Protein AF-A0A835V0A2-F1 (afdb_monomer_lite)

Foldseek 3Di:
DDDDDDDDDDDDDDDDDDDDDDDDDDDDDDDDDDDDDDPDPDDPVVVVVVVVVVVVVVVVLVVVQVVLVPDDPVNLVVVLVVVLVCLVVDPCNVPDPDDDDDCDDVVSSDRHCVVVVCVNVVVVVVPPPPDPPDPPPDDDDDD

Radius of gyration: 26.48 Å; chains: 1; bounding box: 73×66×52 Å

Secondary structure (DSSP, 8-state):
-------------------------------------------HHHHHHHHHHHHHHHHHHHHHHHHHHHS-HHHHHHHHHHHHHHHHH-HHHHH-S----PPP-GGGTPPP-HHHHHHHHHGGGG-----------------

pLDDT: mean 72.28, std 24.13, range [37.22, 98.56]

Structure (mmCIF, N/CA/C/O backbone):
data_AF-A0A835V0A2-F1
#
_entry.id   AF-A0A835V0A2-F1
#
loop_
_atom_site.group_PDB
_atom_site.id
_atom_site.type_symbol
_atom_site.label_atom_id
_atom_site.label_alt_id
_atom_site.label_comp_id
_atom_site.label_asym_id
_atom_site.label_entity_id
_atom_site.label_seq_id
_atom_site.pdbx_PDB_ins_code
_atom_site.Cartn_x
_atom_site.Cartn_y
_atom_site.Cartn_z
_atom_site.occupancy
_atom_site.B_iso_or_equiv
_atom_site.auth_seq_id
_atom_site.auth_comp_id
_atom_site.auth_asym_id
_atom_site.auth_atom_id
_atom_site.pdbx_PDB_model_num
ATOM 1 N N . MET A 1 1 ? 31.095 -20.685 -20.745 1.00 39.03 1 MET A N 1
ATOM 2 C CA . MET A 1 1 ? 31.278 -19.537 -21.662 1.00 39.03 1 MET A CA 1
ATOM 3 C C . MET A 1 1 ? 30.721 -18.302 -20.952 1.00 39.03 1 MET A C 1
ATOM 5 O O . MET A 1 1 ? 29.516 -18.139 -20.896 1.00 39.03 1 MET A O 1
ATOM 9 N N . ARG A 1 2 ? 31.497 -17.667 -20.064 1.00 43.44 2 ARG A N 1
ATOM 10 C CA . ARG A 1 2 ? 32.397 -16.529 -20.347 1.00 43.44 2 ARG A CA 1
ATOM 11 C C . ARG A 1 2 ? 31.670 -15.363 -21.032 1.00 43.44 2 ARG A C 1
ATOM 13 O O . ARG A 1 2 ? 31.738 -15.238 -22.246 1.00 43.44 2 ARG A O 1
ATOM 20 N N . TRP A 1 3 ? 31.041 -14.497 -20.244 1.00 40.12 3 TRP A N 1
ATOM 21 C CA . TRP A 1 3 ? 30.797 -13.107 -20.625 1.00 40.12 3 TRP A CA 1
ATOM 22 C C . TRP A 1 3 ? 31.230 -12.228 -19.453 1.00 40.12 3 TRP A C 1
ATOM 24 O O . TRP A 1 3 ? 30.469 -11.914 -18.556 1.00 40.12 3 TRP A O 1
ATOM 34 N N . GLU A 1 4 ? 32.513 -11.896 -19.428 1.00 49.84 4 GLU A N 1
ATOM 35 C CA . GLU A 1 4 ? 33.054 -10.903 -18.509 1.00 49.84 4 GLU A CA 1
ATOM 36 C C . GLU A 1 4 ? 34.150 -10.155 -19.260 1.00 49.84 4 GLU A C 1
ATOM 38 O O . GLU A 1 4 ? 35.269 -10.650 -19.328 1.00 49.84 4 GLU A O 1
ATOM 43 N N . VAL A 1 5 ? 33.840 -8.991 -19.843 1.00 49.53 5 VAL A N 1
ATOM 44 C CA . VAL A 1 5 ? 34.833 -7.926 -20.080 1.00 49.53 5 VAL A CA 1
ATOM 45 C C . VAL A 1 5 ? 34.142 -6.557 -20.021 1.00 49.53 5 VAL A C 1
ATOM 47 O O . VAL A 1 5 ? 33.652 -6.016 -21.006 1.00 49.53 5 VAL A O 1
ATOM 50 N N . ARG A 1 6 ? 34.086 -6.025 -18.800 1.00 42.28 6 ARG A N 1
ATOM 51 C CA . ARG A 1 6 ? 34.537 -4.682 -18.395 1.00 42.28 6 ARG A CA 1
ATOM 52 C C . ARG A 1 6 ? 34.636 -3.611 -19.498 1.00 42.28 6 ARG A C 1
ATOM 54 O O . ARG A 1 6 ? 35.541 -3.645 -20.326 1.00 42.28 6 ARG A O 1
ATOM 61 N N . ARG A 1 7 ? 33.867 -2.526 -19.335 1.00 45.00 7 ARG A N 1
ATOM 62 C CA . ARG A 1 7 ? 34.369 -1.170 -19.611 1.00 45.00 7 ARG A CA 1
ATOM 63 C C . ARG A 1 7 ? 34.645 -0.469 -18.282 1.00 45.00 7 ARG A C 1
ATOM 65 O O . ARG A 1 7 ? 33.741 -0.191 -17.503 1.00 45.00 7 ARG A O 1
ATOM 72 N N . LEU A 1 8 ? 35.934 -0.282 -18.030 1.00 45.66 8 LEU A N 1
ATOM 73 C CA . LEU A 1 8 ? 36.534 0.486 -16.948 1.00 45.66 8 LEU A CA 1
ATOM 74 C C . LEU A 1 8 ? 36.284 1.994 -17.141 1.00 45.66 8 LEU A C 1
ATOM 76 O O . LEU A 1 8 ? 36.487 2.493 -18.240 1.00 45.66 8 LEU A O 1
ATOM 80 N N . LEU A 1 9 ? 35.894 2.658 -16.040 1.00 46.97 9 LEU A N 1
ATOM 81 C CA . LEU A 1 9 ? 36.517 3.861 -15.440 1.00 46.97 9 LEU A CA 1
ATOM 82 C C . LEU A 1 9 ? 36.760 5.074 -16.380 1.00 46.97 9 LEU A C 1
ATOM 84 O O . LEU A 1 9 ? 37.467 4.966 -17.367 1.00 46.97 9 LEU A O 1
ATOM 88 N N . GLN A 1 10 ? 36.310 6.303 -16.108 1.00 40.84 10 GLN A N 1
ATOM 89 C CA . GLN A 1 10 ? 36.671 7.161 -14.968 1.00 40.84 10 GLN A CA 1
ATOM 90 C C . GLN A 1 10 ? 35.995 8.546 -15.103 1.00 40.84 10 GLN A C 1
ATOM 92 O O . GLN A 1 10 ? 35.579 8.922 -16.193 1.00 40.84 10 GLN A O 1
ATOM 97 N N . LYS A 1 11 ? 36.116 9.331 -14.015 1.00 39.69 11 LYS A N 1
ATOM 98 C CA . LYS A 1 11 ? 35.903 10.788 -13.838 1.00 39.69 11 LYS A CA 1
ATOM 99 C C . LYS A 1 11 ? 34.439 11.190 -13.622 1.00 39.69 11 LYS A C 1
ATOM 101 O O . LYS A 1 11 ? 33.600 10.955 -14.467 1.00 39.69 11 LYS A O 1
ATOM 106 N N . GLY A 1 12 ? 34.040 11.825 -12.527 1.00 44.75 12 GLY A N 1
ATOM 107 C CA . GLY A 1 12 ? 34.780 12.445 -11.433 1.00 44.75 12 GLY A CA 1
ATOM 108 C C . GLY A 1 12 ? 34.038 13.714 -11.007 1.00 44.75 12 GLY A C 1
ATOM 109 O O . GLY A 1 12 ? 33.998 14.651 -11.783 1.00 44.75 12 GLY A O 1
ATOM 110 N N . ARG A 1 13 ? 33.459 13.680 -9.796 1.00 49.19 13 ARG A N 1
ATOM 111 C CA . ARG A 1 13 ? 33.185 14.772 -8.829 1.00 49.19 13 ARG A CA 1
ATOM 112 C C . ARG A 1 13 ? 32.715 16.139 -9.377 1.00 49.19 13 ARG A C 1
ATOM 114 O O . ARG A 1 13 ? 33.500 16.840 -9.992 1.00 49.19 13 ARG A O 1
ATOM 121 N N . SER A 1 14 ? 31.565 16.630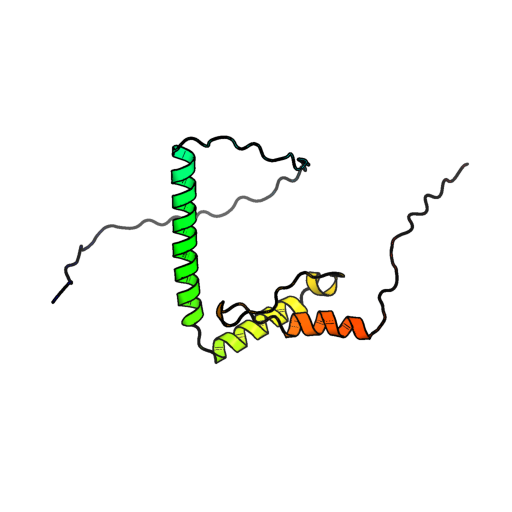 -8.903 1.00 37.78 14 SER A N 1
ATOM 122 C CA . SER A 1 14 ? 31.573 17.740 -7.930 1.00 37.78 14 SER A CA 1
ATOM 123 C C . SER A 1 14 ? 30.202 17.980 -7.287 1.00 37.78 14 SER A C 1
ATOM 125 O O . SER A 1 14 ? 29.160 17.868 -7.921 1.00 37.78 14 SER A O 1
ATOM 127 N N . VAL A 1 15 ? 30.279 18.307 -6.001 1.00 45.78 15 VAL A N 1
ATOM 128 C CA . VAL A 1 15 ? 29.247 18.714 -5.044 1.00 45.78 15 VAL A CA 1
ATOM 129 C C . VAL A 1 15 ? 28.915 20.194 -5.245 1.00 45.78 15 VAL A C 1
ATOM 131 O O . VAL A 1 15 ? 29.838 20.966 -5.473 1.00 45.78 15 VAL A O 1
ATOM 134 N N . MET A 1 16 ? 27.648 20.585 -5.079 1.00 41.59 16 MET A N 1
ATOM 135 C CA . MET A 1 16 ? 27.255 21.771 -4.302 1.00 41.59 16 MET A CA 1
ATOM 136 C C . MET A 1 16 ? 25.777 21.661 -3.911 1.00 41.59 16 MET A C 1
ATOM 138 O O . MET A 1 16 ? 24.878 21.706 -4.746 1.00 41.59 16 MET A O 1
ATOM 142 N N . ILE A 1 17 ? 25.562 21.505 -2.607 1.00 44.62 17 ILE A N 1
ATOM 143 C CA . ILE A 1 17 ? 24.316 21.791 -1.904 1.00 44.62 17 ILE A CA 1
ATOM 144 C C . ILE A 1 17 ? 24.207 23.315 -1.834 1.00 44.62 17 ILE A C 1
ATOM 146 O O . ILE A 1 17 ? 25.123 23.949 -1.314 1.00 44.62 17 ILE A O 1
ATOM 150 N N . LEU A 1 18 ? 23.098 23.893 -2.295 1.00 45.84 18 LEU A N 1
ATOM 151 C CA . LEU A 1 18 ? 22.660 25.202 -1.822 1.00 45.84 18 LEU A CA 1
ATOM 152 C C . LEU A 1 18 ? 21.178 25.158 -1.459 1.00 45.84 18 LEU A C 1
ATOM 154 O O . LEU A 1 18 ? 20.322 24.680 -2.198 1.00 45.84 18 LEU A O 1
ATOM 158 N N . LEU A 1 19 ? 20.968 25.613 -0.235 1.00 38.81 19 LEU A N 1
ATOM 159 C CA . LEU A 1 19 ? 19.773 25.625 0.577 1.00 38.81 19 LEU A CA 1
ATOM 160 C C . LEU A 1 19 ? 18.896 26.837 0.217 1.00 38.81 19 LEU A C 1
ATOM 162 O O . LEU A 1 19 ? 19.410 27.910 -0.087 1.00 38.81 19 LEU A O 1
ATOM 166 N N . SER A 1 20 ? 17.585 26.655 0.398 1.00 39.69 20 SER A N 1
ATOM 167 C CA . SER A 1 20 ? 16.574 27.662 0.773 1.00 39.69 20 SER A CA 1
ATOM 168 C C . SER A 1 20 ? 16.265 28.841 -0.163 1.00 39.69 20 SER A C 1
ATOM 170 O O . SER A 1 20 ? 17.000 29.821 -0.223 1.00 39.69 20 SER A O 1
ATOM 172 N N . SER A 1 21 ? 15.027 28.860 -0.671 1.00 41.22 21 SER A N 1
ATOM 173 C CA . SER A 1 21 ? 14.163 30.037 -0.523 1.00 41.22 21 SER A CA 1
ATOM 174 C C . SER A 1 21 ? 12.711 29.610 -0.267 1.00 41.22 21 SER A C 1
ATOM 176 O O . SER A 1 21 ? 12.268 28.532 -0.663 1.00 41.22 21 SER A O 1
ATOM 178 N N . LEU A 1 22 ? 12.028 30.429 0.524 1.00 38.16 22 LEU A N 1
ATOM 179 C CA . LEU A 1 22 ? 10.780 30.165 1.223 1.00 38.16 22 LEU A CA 1
ATOM 180 C C . LEU A 1 22 ? 9.561 30.718 0.448 1.00 38.16 22 LEU A C 1
ATOM 182 O O . LEU A 1 22 ? 9.560 31.886 0.071 1.00 38.16 22 LEU A O 1
ATOM 186 N N . SER A 1 23 ? 8.502 29.897 0.388 1.00 45.00 23 SER A N 1
ATOM 187 C CA . SER A 1 23 ? 7.069 30.253 0.547 1.00 45.00 23 SER A CA 1
ATOM 188 C C . SER A 1 23 ? 6.274 30.830 -0.666 1.00 45.00 23 SER A C 1
ATOM 190 O O . SER A 1 23 ? 6.829 30.980 -1.749 1.00 45.00 23 SER A O 1
ATOM 192 N N . PRO A 1 24 ? 4.928 31.005 -0.565 1.00 47.69 24 PRO A N 1
ATOM 193 C CA . PRO A 1 24 ? 3.953 30.248 -1.367 1.00 47.69 24 PRO A CA 1
ATOM 194 C C . PRO A 1 24 ? 3.038 31.158 -2.217 1.00 47.69 24 PRO A C 1
ATOM 196 O O . PRO A 1 24 ? 2.808 32.310 -1.865 1.00 47.69 24 PRO A O 1
ATOM 199 N N . ILE A 1 25 ? 2.422 30.650 -3.291 1.00 46.50 25 ILE A N 1
ATOM 200 C CA . ILE A 1 25 ? 1.289 31.345 -3.930 1.00 46.50 25 ILE A CA 1
ATOM 201 C C . ILE A 1 25 ? 0.126 30.382 -4.159 1.00 46.50 25 ILE A C 1
ATOM 203 O O . ILE A 1 25 ? 0.249 29.317 -4.759 1.00 46.50 25 ILE A O 1
ATOM 207 N N . VAL A 1 26 ? -0.995 30.812 -3.592 1.00 42.53 26 VAL A N 1
ATOM 208 C CA . VAL A 1 26 ? -2.344 30.264 -3.629 1.00 42.53 26 VAL A CA 1
ATOM 209 C C . VAL A 1 26 ? -3.008 30.647 -4.962 1.00 42.53 26 VAL A C 1
ATOM 211 O O . VAL A 1 26 ? -2.618 31.635 -5.581 1.00 42.53 26 VAL A O 1
ATOM 214 N N . SER A 1 27 ? -4.076 29.919 -5.305 1.00 40.53 27 SER A N 1
ATOM 215 C CA . SER A 1 27 ? -5.200 30.341 -6.166 1.00 40.53 27 SER A CA 1
ATOM 216 C C . SER A 1 27 ? -5.111 29.970 -7.653 1.00 40.53 27 SER A C 1
ATOM 218 O O . SER A 1 27 ? -4.406 30.589 -8.438 1.00 40.53 27 SER A O 1
ATOM 220 N N . SER A 1 28 ? -5.902 28.983 -8.087 1.00 41.69 28 SER A N 1
ATOM 221 C CA . SER A 1 28 ? -7.301 29.209 -8.494 1.00 41.69 28 SER A CA 1
ATOM 222 C C . SER A 1 28 ? -7.831 28.052 -9.340 1.00 41.69 28 SER A C 1
ATOM 224 O O . SER A 1 28 ? -7.210 27.604 -10.301 1.00 41.69 28 SER A O 1
ATOM 226 N N . SER A 1 29 ? -9.028 27.604 -8.977 1.00 48.69 29 SER A N 1
ATOM 227 C CA . SER A 1 29 ? -9.850 26.629 -9.681 1.00 48.69 29 SER A CA 1
ATOM 228 C C . SER A 1 29 ? -10.155 27.051 -11.120 1.00 48.69 29 SER A C 1
ATOM 230 O O . SER A 1 29 ? -10.534 28.192 -11.373 1.00 48.69 29 SER A O 1
ATOM 232 N N . SER A 1 30 ? -10.114 26.100 -12.050 1.00 47.94 30 SER A N 1
ATOM 233 C CA . SER A 1 30 ? -10.919 26.166 -13.271 1.00 47.94 30 SER A CA 1
ATOM 234 C C . SER A 1 30 ? -11.560 24.806 -13.522 1.00 47.94 30 SER A C 1
ATOM 236 O O . SER A 1 30 ? -10.913 23.818 -13.866 1.00 47.94 30 SER A O 1
ATOM 238 N N . SER A 1 31 ? -12.868 24.768 -13.280 1.00 50.94 31 SER A N 1
ATOM 239 C CA . SER A 1 31 ? -13.762 23.681 -13.650 1.00 50.94 31 SER A CA 1
ATOM 240 C C . SER A 1 31 ? -13.737 23.525 -15.166 1.00 50.94 31 SER A C 1
ATOM 242 O O . SER A 1 31 ? -14.203 24.406 -15.884 1.00 50.94 31 SER A O 1
ATOM 244 N N . THR A 1 32 ? -13.211 22.411 -15.664 1.00 50.69 32 THR A N 1
ATOM 245 C CA . THR A 1 32 ? -13.441 21.996 -17.049 1.00 50.69 32 THR A CA 1
ATOM 246 C C . THR A 1 32 ? -14.346 20.777 -17.031 1.00 50.69 32 THR A C 1
ATOM 248 O O . THR A 1 32 ? -14.022 19.711 -16.511 1.00 50.69 32 THR A O 1
ATOM 251 N N . SER A 1 33 ? -15.554 21.013 -17.526 1.00 53.09 33 SER A N 1
ATOM 252 C CA . SER A 1 33 ? -16.583 20.034 -17.814 1.00 53.09 33 SER A CA 1
ATOM 253 C C . SER A 1 33 ? -16.032 18.919 -18.704 1.00 53.09 33 SER A C 1
ATOM 255 O O . SER A 1 33 ? -15.311 19.162 -19.671 1.00 53.09 33 SER A O 1
ATOM 257 N N . ILE A 1 34 ? -16.393 17.681 -18.370 1.00 50.25 34 ILE A N 1
ATOM 258 C CA . ILE A 1 34 ? -16.103 16.496 -19.176 1.00 50.25 34 ILE A CA 1
ATOM 259 C C . ILE A 1 34 ? -16.850 16.660 -20.504 1.00 50.25 34 ILE A C 1
ATOM 261 O O . ILE A 1 34 ? -18.073 16.543 -20.547 1.00 50.25 34 ILE A O 1
ATOM 265 N N . SER A 1 35 ? -16.115 16.969 -21.573 1.00 52.44 35 SER A N 1
ATOM 266 C CA . SER A 1 35 ? -16.626 16.961 -22.943 1.00 52.44 35 SER A CA 1
ATOM 267 C C . SER A 1 35 ? -16.154 15.704 -23.668 1.00 52.44 35 SER A C 1
ATOM 269 O O . SER A 1 35 ? -15.035 15.224 -23.485 1.00 52.44 35 SER A O 1
ATOM 271 N N . ILE A 1 36 ? -17.080 15.160 -24.443 1.00 46.66 36 ILE A N 1
ATOM 272 C CA . ILE A 1 36 ? -17.097 13.831 -25.043 1.00 46.66 36 ILE A CA 1
ATOM 273 C C . ILE A 1 36 ? -15.971 13.669 -26.081 1.00 46.66 36 ILE A C 1
ATOM 275 O O . ILE A 1 36 ? -15.543 14.610 -26.745 1.00 46.66 36 ILE A O 1
ATOM 279 N N . CYS A 1 37 ? -15.503 12.427 -26.186 1.00 46.56 37 CYS A N 1
ATOM 280 C CA . CYS A 1 37 ? -14.436 11.882 -27.019 1.00 46.56 37 CYS A CA 1
ATOM 281 C C . CYS A 1 37 ? -14.319 12.526 -28.414 1.00 46.56 37 CYS A C 1
ATOM 283 O O . CYS A 1 37 ? -15.105 12.230 -29.311 1.00 46.56 37 CYS A O 1
ATOM 285 N N . SER A 1 38 ? -13.262 13.307 -28.640 1.00 45.34 38 SER A N 1
ATOM 286 C CA . SER A 1 38 ? -12.760 13.563 -29.992 1.00 45.34 38 SER A CA 1
ATOM 287 C C . SER A 1 38 ? -11.625 12.585 -30.278 1.00 45.34 38 SER A C 1
ATOM 289 O O . SER A 1 38 ? -10.544 12.688 -29.697 1.00 45.34 38 SER A O 1
ATOM 291 N N . VAL A 1 39 ? -11.871 11.609 -31.156 1.00 59.19 39 VAL A N 1
ATOM 292 C CA . VAL A 1 39 ? -10.819 10.754 -31.723 1.00 59.19 39 VAL A CA 1
ATOM 293 C C . VAL A 1 39 ? -10.017 11.611 -32.698 1.00 59.19 39 VAL A C 1
ATOM 295 O O . VAL A 1 39 ? -10.289 11.654 -33.894 1.00 59.19 39 VAL A O 1
ATOM 298 N N . ALA A 1 40 ? -9.049 12.351 -32.168 1.00 58.59 40 ALA A N 1
ATOM 299 C CA . ALA A 1 40 ? -8.043 13.025 -32.968 1.00 58.59 40 ALA A CA 1
ATOM 300 C C . AL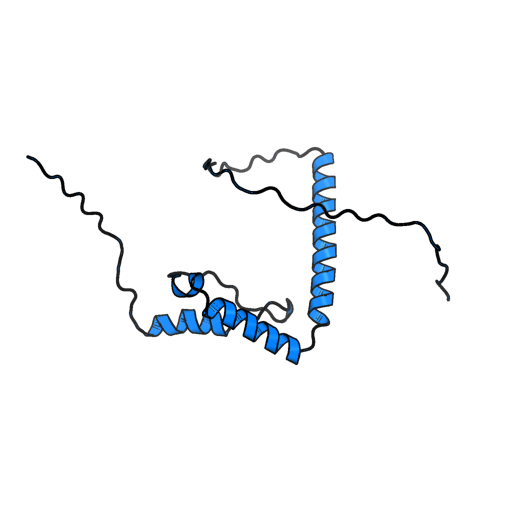A A 1 40 ? -6.900 12.035 -33.229 1.00 58.59 40 ALA A C 1
ATOM 302 O O . ALA A 1 40 ? -6.282 11.525 -32.292 1.00 58.59 40 ALA A O 1
ATOM 303 N N . ALA A 1 41 ? -6.632 11.745 -34.503 1.00 59.41 41 ALA A N 1
ATOM 304 C CA . ALA A 1 41 ? -5.458 10.989 -34.922 1.00 59.41 41 ALA A CA 1
ATOM 305 C C . ALA A 1 41 ? -4.196 11.729 -34.441 1.00 59.41 41 ALA A C 1
ATOM 307 O O . ALA A 1 41 ? -3.842 12.784 -34.963 1.00 59.41 41 ALA A O 1
ATOM 308 N N . MET A 1 42 ? -3.559 11.210 -33.389 1.00 57.91 42 MET A N 1
ATOM 309 C CA . MET A 1 42 ? -2.354 11.796 -32.810 1.00 57.91 42 MET A CA 1
ATOM 310 C C . MET A 1 42 ? -1.160 11.490 -33.710 1.00 57.91 42 MET A C 1
ATOM 312 O O . MET A 1 42 ? -0.808 10.330 -33.921 1.00 57.91 42 MET A O 1
ATOM 316 N N . SER A 1 43 ? -0.526 12.546 -34.208 1.00 55.97 43 SER A N 1
ATOM 317 C CA . SER A 1 43 ? 0.753 12.517 -34.911 1.00 55.97 43 SER A CA 1
ATOM 318 C C . SER A 1 43 ? 1.765 11.579 -34.233 1.00 55.97 43 SER A C 1
ATOM 320 O O . SER A 1 43 ? 1.923 11.599 -33.009 1.00 55.97 43 SER A O 1
ATOM 322 N N . ASN A 1 44 ? 2.496 10.791 -35.033 1.00 58.78 44 ASN A N 1
ATOM 323 C CA . ASN A 1 44 ? 3.428 9.738 -34.594 1.00 58.78 44 ASN A CA 1
ATOM 324 C C . ASN A 1 44 ? 4.486 10.160 -33.549 1.00 58.78 44 ASN A C 1
ATOM 326 O O . ASN A 1 44 ? 5.066 9.292 -32.903 1.00 58.78 44 ASN A O 1
ATOM 330 N N . SER A 1 45 ? 4.743 11.454 -33.341 1.00 57.72 45 SER A N 1
ATOM 331 C CA . SER A 1 45 ? 5.671 11.949 -32.314 1.00 57.72 45 SER A CA 1
ATOM 332 C C . SER A 1 45 ? 5.123 11.846 -30.881 1.00 57.72 45 SER A C 1
ATOM 334 O O . SER A 1 45 ? 5.893 11.619 -29.949 1.00 57.72 45 SER A O 1
ATOM 336 N N . VAL A 1 46 ? 3.801 11.944 -30.691 1.00 56.84 46 VAL A N 1
ATOM 337 C CA . VAL A 1 46 ? 3.141 11.795 -29.376 1.00 56.84 46 VAL A CA 1
ATOM 338 C C . VAL A 1 46 ? 3.068 10.320 -28.966 1.00 56.84 46 VAL A C 1
ATOM 340 O O . VAL A 1 46 ? 3.230 9.988 -27.790 1.00 56.84 46 VAL A O 1
ATOM 343 N N . GLY A 1 47 ? 2.913 9.420 -29.945 1.00 58.22 47 GLY A N 1
ATOM 344 C CA . GLY A 1 47 ? 2.932 7.971 -29.730 1.00 58.22 47 GLY A CA 1
ATOM 345 C C . GLY A 1 47 ? 4.256 7.474 -29.140 1.00 58.22 47 GLY A C 1
ATOM 346 O O . GLY A 1 47 ? 4.238 6.710 -28.179 1.00 58.22 47 GLY A O 1
ATOM 347 N N . VAL A 1 48 ? 5.394 7.974 -29.640 1.00 61.00 48 VAL A N 1
ATOM 348 C CA . VAL A 1 48 ? 6.741 7.574 -29.182 1.00 61.00 48 VAL A CA 1
ATOM 349 C C . VAL A 1 48 ? 7.049 8.059 -27.756 1.00 61.00 48 VAL A C 1
ATOM 351 O O . VAL A 1 48 ? 7.650 7.332 -26.963 1.00 61.00 48 VAL A O 1
ATOM 354 N N . LEU A 1 49 ? 6.605 9.266 -27.381 1.00 63.09 49 LEU A N 1
ATOM 355 C CA . LEU A 1 49 ? 6.768 9.771 -26.011 1.00 63.09 49 LEU A CA 1
ATOM 356 C C . LEU A 1 49 ? 5.911 8.978 -25.010 1.00 63.09 49 LEU A C 1
ATOM 358 O O . LEU A 1 49 ? 6.372 8.637 -23.917 1.00 63.09 49 LEU A O 1
ATOM 362 N N . HIS A 1 50 ? 4.671 8.646 -25.387 1.00 71.44 50 HIS A N 1
ATOM 363 C CA . HIS A 1 50 ? 3.771 7.872 -24.535 1.00 71.44 50 HIS A CA 1
ATOM 364 C C . HIS A 1 50 ? 4.273 6.434 -24.320 1.00 71.44 50 HIS A C 1
ATOM 366 O O . HIS A 1 50 ? 4.185 5.910 -23.205 1.00 71.44 50 HIS A O 1
ATOM 372 N N . THR A 1 51 ? 4.868 5.805 -25.341 1.00 85.19 51 THR A N 1
ATOM 373 C CA . THR A 1 51 ? 5.473 4.470 -25.204 1.00 85.19 51 THR A CA 1
ATOM 374 C C . THR A 1 51 ? 6.719 4.494 -24.327 1.00 85.19 51 THR A C 1
ATOM 376 O O . THR A 1 51 ? 6.839 3.640 -23.450 1.00 85.19 51 THR A O 1
ATOM 379 N N . ALA A 1 52 ? 7.584 5.505 -24.460 1.00 92.19 52 ALA A N 1
ATOM 380 C CA . ALA A 1 52 ? 8.769 5.645 -23.612 1.00 92.19 52 ALA A CA 1
ATOM 381 C C . ALA A 1 52 ? 8.398 5.791 -22.124 1.00 92.19 52 ALA A C 1
ATOM 383 O O . ALA A 1 52 ? 8.943 5.096 -21.264 1.00 92.19 52 ALA A O 1
ATOM 384 N N . ALA A 1 53 ? 7.405 6.629 -21.805 1.00 93.44 53 ALA A N 1
ATOM 385 C CA . ALA A 1 53 ? 6.914 6.774 -20.434 1.00 93.44 53 ALA A CA 1
ATOM 386 C C . ALA A 1 53 ? 6.263 5.479 -19.908 1.00 93.44 53 ALA A C 1
ATOM 388 O O . ALA A 1 53 ? 6.437 5.114 -18.741 1.00 93.44 53 ALA A O 1
ATOM 389 N N . ALA A 1 54 ? 5.520 4.756 -20.751 1.00 95.31 54 ALA A N 1
ATOM 390 C CA . ALA A 1 54 ? 4.923 3.474 -20.380 1.00 95.31 54 ALA A CA 1
ATOM 391 C C . ALA A 1 54 ? 5.988 2.400 -20.097 1.00 95.31 54 ALA A C 1
ATOM 393 O O . ALA A 1 54 ? 5.855 1.640 -19.132 1.00 95.31 54 ALA A O 1
ATOM 394 N N . GLU A 1 55 ? 7.060 2.360 -20.888 1.00 96.44 55 GLU A N 1
ATOM 395 C CA . GLU A 1 55 ? 8.205 1.467 -20.696 1.00 96.44 55 GLU A CA 1
ATOM 396 C C . GLU A 1 55 ? 8.973 1.793 -19.418 1.00 96.44 55 GLU A C 1
ATOM 398 O O . GLU A 1 55 ? 9.236 0.889 -18.623 1.00 96.44 55 GLU A O 1
ATOM 403 N N . GLN A 1 56 ? 9.236 3.075 -19.152 1.00 96.69 56 GLN A N 1
ATOM 404 C CA . GLN A 1 56 ? 9.851 3.522 -17.900 1.00 96.69 56 GLN A CA 1
ATOM 405 C C . GLN A 1 56 ? 9.004 3.120 -16.686 1.00 96.69 56 GLN A C 1
ATOM 407 O O . GLN A 1 56 ? 9.520 2.524 -15.736 1.00 96.69 56 GLN A O 1
ATOM 412 N N . LYS A 1 57 ? 7.682 3.347 -16.733 1.00 97.25 57 LYS A N 1
ATOM 413 C CA . LYS A 1 57 ? 6.754 2.900 -15.680 1.00 97.25 57 LYS A CA 1
ATOM 414 C C . LYS A 1 57 ? 6.770 1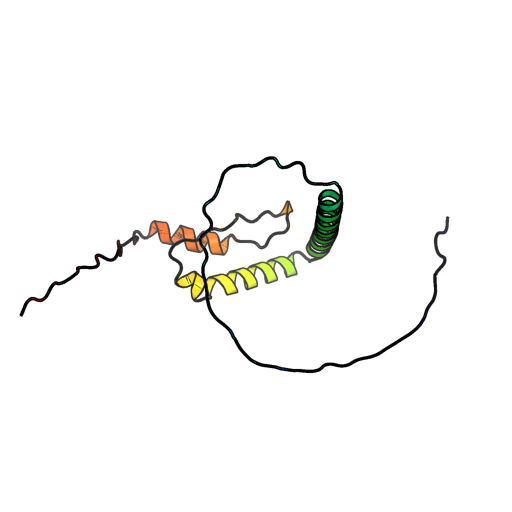.376 -15.525 1.00 97.25 57 LYS A C 1
ATOM 416 O O . LYS A 1 57 ? 6.749 0.875 -14.402 1.00 97.25 57 LYS A O 1
ATOM 421 N N . ARG A 1 58 ? 6.816 0.610 -16.623 1.00 97.00 58 ARG A N 1
ATOM 422 C CA . ARG A 1 58 ? 6.885 -0.864 -16.593 1.00 97.00 58 ARG A CA 1
ATOM 423 C C . ARG A 1 58 ? 8.191 -1.357 -15.967 1.00 97.00 58 ARG A C 1
ATOM 425 O O . ARG A 1 58 ? 8.151 -2.267 -15.133 1.00 97.00 58 ARG A O 1
ATOM 432 N N . ALA A 1 59 ? 9.322 -0.763 -16.340 1.00 97.75 59 ALA A N 1
ATOM 433 C CA . ALA A 1 59 ? 10.628 -1.083 -15.775 1.00 97.75 59 ALA A CA 1
ATOM 434 C C . ALA A 1 59 ? 10.645 -0.809 -14.264 1.00 97.75 59 ALA A C 1
ATOM 436 O O . ALA A 1 59 ? 10.994 -1.697 -13.483 1.00 97.75 59 ALA A O 1
ATOM 437 N N . LEU A 1 60 ? 10.146 0.359 -13.845 1.00 98.19 60 LEU A N 1
ATOM 438 C CA . LEU A 1 60 ? 10.050 0.734 -12.436 1.00 98.19 60 LEU A CA 1
ATOM 439 C C . LEU A 1 60 ? 9.148 -0.217 -11.638 1.00 98.19 60 LEU A C 1
ATOM 441 O O . LEU A 1 60 ? 9.587 -0.765 -10.631 1.00 98.19 60 LEU A O 1
ATOM 445 N N . ARG A 1 61 ? 7.924 -0.504 -12.107 1.00 97.00 61 ARG A N 1
ATOM 446 C CA . ARG A 1 61 ? 7.024 -1.468 -11.436 1.00 97.00 61 ARG A CA 1
ATOM 447 C C . ARG A 1 61 ? 7.647 -2.856 -11.311 1.00 97.00 61 ARG A C 1
ATOM 449 O O . ARG A 1 61 ? 7.362 -3.585 -10.368 1.00 97.00 61 ARG A O 1
ATOM 456 N N . SER A 1 62 ? 8.463 -3.268 -12.276 1.00 97.06 62 SER A N 1
ATOM 457 C CA . SER A 1 62 ? 9.144 -4.569 -12.236 1.00 97.06 62 SER A CA 1
ATOM 458 C C . SER A 1 62 ? 10.273 -4.594 -11.212 1.00 97.06 62 SER A C 1
ATOM 460 O O . SER A 1 62 ? 10.450 -5.603 -10.530 1.00 97.06 62 SER A O 1
ATOM 462 N N . ARG A 1 63 ? 10.991 -3.476 -11.069 1.00 97.94 63 ARG A N 1
ATOM 463 C CA . ARG A 1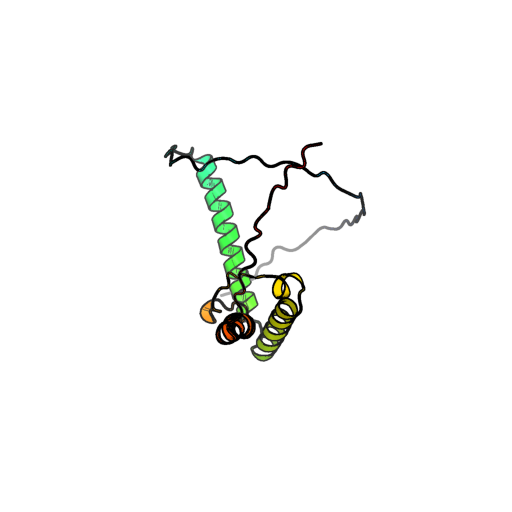 63 ? 11.989 -3.284 -10.018 1.00 97.94 63 ARG A CA 1
ATOM 464 C C . ARG A 1 63 ? 11.343 -3.288 -8.632 1.00 97.94 63 ARG A C 1
ATOM 466 O O . ARG A 1 63 ? 11.732 -4.114 -7.817 1.00 97.94 63 ARG A O 1
ATOM 473 N N . ILE A 1 64 ? 10.304 -2.480 -8.415 1.00 97.56 64 ILE A N 1
ATOM 474 C CA . ILE A 1 64 ? 9.588 -2.406 -7.130 1.00 97.56 64 ILE A CA 1
ATOM 475 C C . ILE A 1 64 ? 9.053 -3.782 -6.724 1.00 97.56 64 ILE A C 1
ATOM 477 O O . ILE A 1 64 ? 9.307 -4.235 -5.618 1.00 97.56 64 ILE A O 1
ATOM 481 N N . ARG A 1 65 ? 8.399 -4.520 -7.632 1.00 96.06 65 ARG A N 1
ATOM 482 C CA . ARG A 1 65 ? 7.916 -5.884 -7.332 1.00 96.06 65 ARG A CA 1
ATOM 483 C C . ARG A 1 65 ? 9.036 -6.850 -6.937 1.00 96.06 65 ARG A C 1
ATOM 485 O O . ARG A 1 65 ? 8.795 -7.785 -6.180 1.00 96.06 65 ARG A O 1
ATOM 492 N N . ARG A 1 66 ? 10.250 -6.673 -7.468 1.00 96.38 66 ARG A N 1
ATOM 493 C CA . ARG A 1 66 ? 11.413 -7.483 -7.083 1.00 96.38 66 ARG A CA 1
ATOM 494 C C . ARG A 1 66 ? 11.897 -7.116 -5.684 1.00 96.38 66 ARG A C 1
ATOM 496 O O . ARG A 1 66 ? 12.123 -8.022 -4.895 1.00 96.38 66 ARG A O 1
ATOM 503 N N . GLU A 1 67 ? 12.015 -5.825 -5.401 1.00 96.88 67 GLU A N 1
ATOM 504 C CA . GLU A 1 67 ? 12.432 -5.309 -4.093 1.00 96.88 67 GLU A CA 1
ATOM 505 C C . GLU A 1 67 ? 11.423 -5.695 -3.003 1.00 96.88 67 GLU A C 1
ATOM 507 O O . GLU A 1 67 ? 11.813 -6.246 -1.978 1.00 96.88 67 GLU A O 1
ATOM 512 N N . LEU A 1 68 ? 10.120 -5.556 -3.270 1.00 96.00 68 LEU A N 1
ATOM 513 C CA . LEU A 1 68 ? 9.071 -6.015 -2.358 1.00 96.00 68 LEU A CA 1
ATOM 51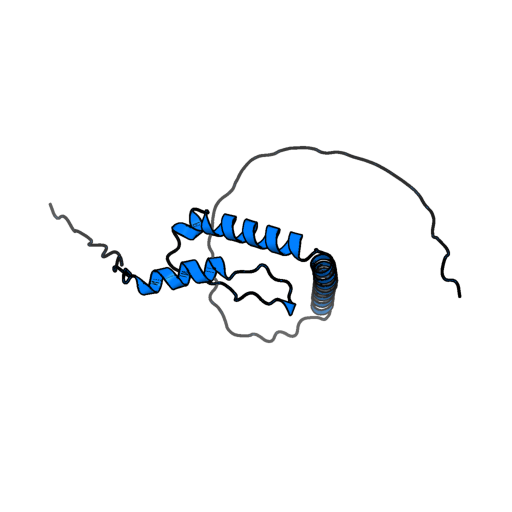4 C C . LEU A 1 68 ? 9.209 -7.506 -2.051 1.00 96.00 68 LEU A C 1
ATOM 516 O O . LEU A 1 68 ? 9.149 -7.881 -0.890 1.00 96.00 68 LEU A O 1
ATOM 520 N N . ARG A 1 69 ? 9.467 -8.359 -3.055 1.00 94.50 69 ARG A N 1
ATOM 521 C CA . ARG A 1 69 ? 9.678 -9.803 -2.844 1.00 94.50 69 ARG A CA 1
ATOM 522 C C . ARG A 1 69 ? 10.899 -10.138 -1.994 1.00 94.50 69 ARG A C 1
ATOM 524 O O . ARG A 1 69 ? 10.895 -11.194 -1.373 1.00 94.50 69 ARG A O 1
ATOM 531 N N . SER A 1 70 ? 11.922 -9.286 -1.979 1.00 95.81 70 SER A N 1
ATOM 532 C CA . SER A 1 70 ? 13.107 -9.511 -1.147 1.00 95.81 70 SER A CA 1
ATOM 533 C C . SER A 1 70 ? 12.909 -9.160 0.328 1.00 95.81 70 SER A C 1
ATOM 535 O O . SER A 1 70 ? 13.776 -9.496 1.126 1.00 95.81 70 SER A O 1
ATOM 537 N N . ILE A 1 71 ? 11.790 -8.527 0.704 1.00 95.81 71 ILE A N 1
ATOM 538 C CA . ILE A 1 71 ? 11.485 -8.218 2.106 1.00 95.81 71 ILE A CA 1
ATOM 539 C C . ILE A 1 71 ? 11.096 -9.518 2.837 1.00 95.81 71 ILE A C 1
ATOM 541 O O . ILE A 1 71 ? 10.135 -10.171 2.397 1.00 95.81 71 ILE A O 1
ATOM 545 N N . PRO A 1 72 ? 11.789 -9.882 3.938 1.00 96.69 72 PRO A N 1
ATOM 546 C CA . PRO A 1 72 ? 11.445 -11.022 4.792 1.00 96.69 72 PRO A CA 1
ATOM 547 C C . PRO A 1 72 ? 10.025 -10.927 5.367 1.00 96.69 72 PRO A C 1
ATOM 549 O O . PRO A 1 72 ? 9.528 -9.831 5.615 1.00 96.69 72 PRO A O 1
ATOM 552 N N . ALA A 1 73 ? 9.382 -12.070 5.620 1.00 94.56 73 ALA A N 1
ATOM 553 C CA . ALA A 1 73 ? 7.994 -12.118 6.097 1.00 94.56 73 ALA A CA 1
ATOM 554 C C . ALA A 1 73 ? 7.794 -11.431 7.463 1.00 94.56 73 ALA A C 1
ATOM 556 O O . ALA A 1 73 ? 6.834 -10.680 7.638 1.00 94.56 73 ALA A O 1
ATOM 557 N N . ASP A 1 74 ? 8.726 -11.625 8.399 1.00 96.88 74 ASP A N 1
ATOM 558 C CA . ASP A 1 74 ? 8.647 -11.024 9.737 1.00 96.88 74 ASP A CA 1
ATOM 559 C C . ASP A 1 74 ? 8.770 -9.500 9.668 1.00 96.88 74 ASP A C 1
ATOM 561 O O . ASP A 1 74 ? 7.944 -8.771 10.218 1.00 96.88 74 ASP A O 1
ATOM 565 N N . GLN A 1 75 ? 9.768 -9.018 8.916 1.00 97.62 75 GLN A N 1
ATOM 566 C CA . GLN A 1 75 ? 9.958 -7.591 8.672 1.00 97.62 75 GLN A CA 1
ATOM 567 C C . GLN A 1 75 ? 8.727 -6.990 7.995 1.00 97.62 75 GLN A C 1
ATOM 569 O O . GLN A 1 75 ? 8.256 -5.931 8.393 1.00 97.62 75 GLN A O 1
ATOM 574 N N . ARG A 1 76 ? 8.173 -7.690 7.005 1.00 96.38 76 ARG A N 1
ATOM 575 C CA . ARG A 1 76 ? 6.985 -7.239 6.294 1.00 96.38 76 ARG A CA 1
ATOM 576 C C . ARG A 1 76 ? 5.783 -7.093 7.224 1.00 96.38 76 ARG A C 1
ATOM 578 O O . ARG A 1 76 ? 5.128 -6.060 7.210 1.00 96.38 76 ARG A O 1
ATOM 585 N N . THR A 1 77 ? 5.529 -8.103 8.050 1.00 96.56 77 THR A N 1
ATOM 586 C CA . THR A 1 77 ? 4.426 -8.079 9.018 1.00 96.56 77 THR A CA 1
ATOM 587 C C . THR A 1 77 ? 4.603 -6.935 10.016 1.00 96.56 77 THR A C 1
ATOM 589 O O . THR A 1 77 ? 3.637 -6.268 10.383 1.00 96.56 77 THR A O 1
ATOM 592 N N . HIS A 1 78 ? 5.837 -6.673 10.451 1.00 98.25 78 HIS A N 1
ATOM 593 C CA . HIS A 1 78 ? 6.142 -5.540 11.319 1.00 98.25 78 HIS A CA 1
ATOM 594 C C . HIS A 1 78 ? 5.852 -4.195 10.633 1.00 98.25 78 HIS A C 1
ATOM 596 O O . HIS A 1 78 ? 5.117 -3.380 11.185 1.00 98.25 78 HIS A O 1
ATOM 602 N N . GLU A 1 79 ? 6.356 -3.989 9.415 1.00 98.00 79 GLU A N 1
ATOM 603 C CA . GLU A 1 79 ? 6.131 -2.761 8.642 1.00 98.00 79 GLU A CA 1
ATOM 604 C C . GLU A 1 79 ? 4.641 -2.532 8.339 1.00 98.00 79 GLU A C 1
ATOM 606 O O . GLU A 1 79 ? 4.145 -1.420 8.518 1.00 98.00 79 GLU A O 1
ATOM 611 N N . ASP A 1 80 ? 3.903 -3.580 7.961 1.00 97.69 80 ASP A N 1
ATOM 612 C CA . ASP A 1 80 ? 2.460 -3.499 7.708 1.00 97.69 80 ASP A CA 1
ATOM 613 C C . ASP A 1 80 ? 1.691 -3.069 8.970 1.00 97.69 80 ASP A C 1
ATOM 615 O O . ASP A 1 80 ? 0.775 -2.247 8.898 1.00 97.69 80 ASP A O 1
ATOM 619 N N . ASN A 1 81 ? 2.081 -3.570 10.147 1.00 98.00 81 ASN A N 1
ATOM 620 C CA . ASN A 1 81 ? 1.475 -3.173 11.419 1.00 98.00 81 ASN A CA 1
ATOM 621 C C . ASN A 1 81 ? 1.738 -1.701 11.763 1.00 98.00 81 ASN A C 1
ATOM 623 O O . ASN A 1 81 ? 0.814 -1.007 12.195 1.00 98.00 81 ASN A O 1
ATOM 627 N N . GLU A 1 82 ? 2.966 -1.222 11.564 1.00 98.56 82 GLU A N 1
ATOM 628 C CA . GLU A 1 82 ? 3.333 0.170 11.843 1.00 98.56 82 GLU A CA 1
ATOM 629 C C . GLU A 1 82 ? 2.640 1.146 10.882 1.00 98.56 82 GLU A C 1
ATOM 631 O O . GLU A 1 82 ? 2.130 2.182 11.313 1.00 98.56 82 GLU A O 1
ATOM 636 N N . ILE A 1 83 ? 2.530 0.799 9.593 1.00 98.31 83 ILE A N 1
ATOM 637 C CA . ILE A 1 83 ? 1.794 1.610 8.610 1.00 98.31 83 ILE A CA 1
ATOM 638 C C . ILE A 1 83 ? 0.311 1.692 8.982 1.00 98.31 83 ILE A C 1
ATOM 640 O O . ILE A 1 83 ? -0.259 2.785 8.997 1.00 98.31 83 ILE A O 1
ATOM 644 N N . GLN A 1 84 ? -0.317 0.559 9.314 1.00 98.19 84 GLN A N 1
ATOM 645 C CA . GLN A 1 84 ? -1.721 0.547 9.730 1.00 98.19 84 GLN A CA 1
ATOM 646 C C . GLN A 1 84 ? -1.937 1.385 10.991 1.00 98.19 84 GLN A C 1
ATOM 648 O O . GLN A 1 84 ? -2.871 2.183 11.040 1.00 98.19 84 GLN A O 1
ATOM 653 N N . LYS A 1 85 ? -1.050 1.265 11.984 1.00 98.31 85 LYS A N 1
ATOM 654 C CA . LYS A 1 85 ? -1.104 2.069 13.209 1.00 98.31 85 LYS A CA 1
ATOM 655 C C . LYS A 1 85 ? -1.001 3.565 12.916 1.00 98.31 85 LYS A C 1
ATOM 657 O O . LYS A 1 85 ? -1.807 4.330 13.430 1.00 98.31 85 LYS A O 1
ATOM 662 N N . LEU A 1 86 ? -0.078 3.980 12.045 1.00 98.38 86 LEU A N 1
ATOM 663 C CA . LEU A 1 86 ? 0.063 5.384 11.651 1.00 98.38 86 LEU A CA 1
ATOM 664 C C . LEU A 1 86 ? -1.232 5.944 11.044 1.00 98.38 86 LEU A C 1
ATOM 666 O O . LEU A 1 86 ? -1.614 7.076 11.343 1.00 98.38 86 LEU A O 1
ATOM 670 N N . VAL A 1 87 ? -1.911 5.158 10.204 1.00 97.69 87 VAL A N 1
ATOM 671 C CA . VAL A 1 87 ? -3.209 5.542 9.635 1.00 97.69 87 VAL A CA 1
ATOM 672 C C . VAL A 1 87 ? -4.262 5.651 10.734 1.00 97.69 87 VAL A C 1
ATOM 674 O O . VAL A 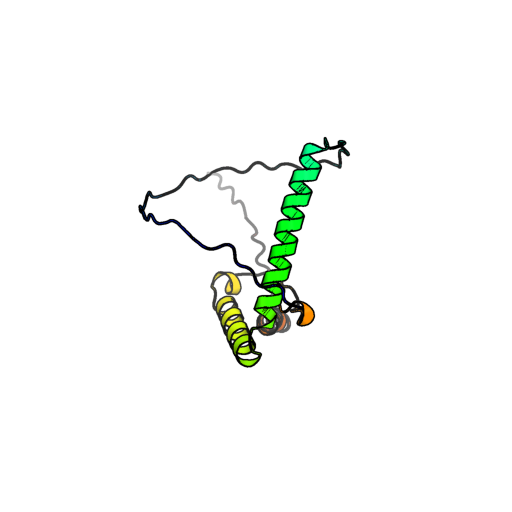1 87 ? -4.880 6.708 10.858 1.00 97.69 87 VAL A O 1
ATOM 677 N N . LEU A 1 88 ? -4.422 4.608 11.553 1.00 97.00 88 LEU A N 1
ATOM 678 C CA . LEU A 1 88 ? -5.414 4.552 12.632 1.00 97.00 88 LEU A CA 1
ATOM 679 C C . LEU A 1 88 ? -5.235 5.683 13.650 1.00 97.00 88 LEU A C 1
ATOM 681 O O . LEU A 1 88 ? -6.218 6.252 14.118 1.00 97.00 88 LEU A O 1
ATOM 685 N N . ASP A 1 89 ? -3.993 6.053 13.962 1.00 97.94 89 ASP A N 1
ATOM 686 C CA . ASP A 1 89 ? -3.685 7.099 14.935 1.00 97.94 89 ASP A CA 1
ATOM 687 C C . ASP A 1 89 ? -3.861 8.518 14.378 1.00 97.94 89 ASP A C 1
ATOM 689 O O . ASP A 1 89 ? -4.012 9.467 15.158 1.00 97.94 89 ASP A O 1
ATOM 693 N N . SER A 1 90 ? -3.893 8.673 13.052 1.00 97.81 90 SER A N 1
ATOM 694 C CA . SER A 1 90 ? -3.945 9.974 12.392 1.00 97.81 90 SER A CA 1
ATOM 695 C C . SER A 1 90 ? -5.266 10.725 12.611 1.00 97.81 90 SER A C 1
ATOM 697 O O . SER A 1 90 ? -6.359 10.156 12.629 1.00 97.81 90 SER A O 1
ATOM 699 N N . LEU A 1 91 ? -5.176 12.055 12.719 1.00 97.38 91 LEU A N 1
ATOM 700 C CA . LEU A 1 91 ? -6.353 12.918 12.877 1.00 97.38 91 LEU A CA 1
ATOM 701 C C . LEU A 1 91 ? -7.261 12.908 11.640 1.00 97.38 91 LEU A C 1
ATOM 703 O O . LEU A 1 91 ? -8.482 12.982 11.775 1.00 97.38 91 LEU A O 1
ATOM 707 N N . TRP A 1 92 ? -6.686 12.809 10.436 1.00 96.56 92 TRP A N 1
ATOM 708 C CA . TRP A 1 92 ? -7.469 12.777 9.198 1.00 96.56 92 TRP A CA 1
ATOM 709 C C . TRP A 1 92 ? -8.297 11.493 9.101 1.00 96.56 92 TRP A C 1
ATOM 711 O O . TRP A 1 92 ? -9.446 11.555 8.675 1.00 96.56 92 TRP A O 1
ATOM 721 N N . PHE A 1 93 ? -7.766 10.350 9.548 1.00 96.12 93 PHE A N 1
ATOM 722 C CA . PHE A 1 93 ? -8.512 9.094 9.569 1.00 96.12 93 PHE A CA 1
ATOM 723 C C . PHE A 1 93 ? -9.650 9.158 10.592 1.00 96.12 93 PHE A C 1
ATOM 725 O O . PHE A 1 93 ? -10.804 8.955 10.231 1.00 96.12 93 PHE A O 1
ATOM 732 N N . LYS A 1 94 ? -9.350 9.561 11.836 1.00 94.88 94 LYS A N 1
ATOM 733 C CA . LYS A 1 94 ? -10.338 9.660 12.930 1.00 94.88 94 LYS A CA 1
ATOM 734 C C . LYS A 1 94 ? -11.478 10.650 12.658 1.00 94.88 94 LYS A C 1
ATOM 736 O O . LYS A 1 94 ? -12.577 10.471 13.166 1.00 94.88 94 LYS A O 1
ATOM 741 N N . SER A 1 95 ? -11.225 11.705 11.881 1.00 95.25 95 SER A N 1
ATOM 742 C CA . SER A 1 95 ? -12.248 12.695 11.499 1.00 95.25 95 SER A CA 1
ATOM 743 C C . SER A 1 95 ? -13.007 12.340 10.214 1.00 95.25 95 SER A C 1
ATOM 745 O O . SER A 1 95 ? -13.995 13.001 9.878 1.00 95.25 95 SER A O 1
ATOM 747 N N . SER A 1 96 ? -12.578 11.304 9.486 1.00 94.44 96 SER A N 1
ATOM 748 C CA . SER A 1 96 ? -13.201 10.901 8.226 1.00 94.44 96 SER A CA 1
ATOM 749 C C . SER A 1 96 ? -14.510 10.151 8.463 1.00 94.44 96 SER A C 1
ATOM 751 O O . SER A 1 96 ? -14.556 9.151 9.166 1.00 94.44 96 SER A O 1
ATOM 753 N N . LYS A 1 97 ? -15.585 10.595 7.801 1.00 91.00 97 LYS A N 1
ATOM 754 C CA . LYS A 1 97 ? -16.902 9.921 7.835 1.00 91.00 97 LYS A CA 1
ATOM 755 C C . LYS A 1 97 ? -17.058 8.826 6.776 1.00 91.00 97 LYS A C 1
ATOM 757 O O . LYS A 1 97 ? -17.999 8.043 6.828 1.00 91.00 97 LYS A O 1
ATOM 762 N N . ARG A 1 98 ? -16.206 8.841 5.747 1.00 91.50 98 ARG A N 1
ATOM 763 C CA . ARG A 1 98 ? -16.240 7.929 4.597 1.00 91.50 98 ARG A CA 1
ATOM 764 C C . ARG A 1 98 ? -14.812 7.636 4.163 1.00 91.50 98 ARG A C 1
ATOM 766 O O . ARG A 1 98 ? -14.008 8.560 4.076 1.00 91.50 98 ARG A O 1
ATOM 773 N N . LEU A 1 99 ? -14.529 6.380 3.837 1.00 92.50 99 LEU A N 1
ATOM 774 C CA . LEU A 1 99 ? -13.226 5.929 3.360 1.00 92.50 99 LEU A CA 1
ATOM 775 C C . LEU A 1 99 ? -13.396 5.106 2.080 1.00 92.50 99 LEU A C 1
ATOM 777 O O . LEU A 1 99 ? -14.360 4.357 1.942 1.00 92.50 99 LEU A O 1
ATOM 781 N N . CYS A 1 100 ? -12.447 5.240 1.155 1.00 94.88 100 CYS A N 1
ATOM 782 C CA . CYS A 1 100 ? -12.259 4.303 0.054 1.00 94.88 100 CYS A CA 1
ATOM 783 C C . CYS A 1 100 ? -10.929 3.588 0.287 1.00 94.88 100 CYS A C 1
ATOM 785 O O . CYS A 1 100 ? -9.877 4.226 0.283 1.00 94.88 100 CYS A O 1
ATOM 787 N N . ALA A 1 101 ? -10.991 2.284 0.532 1.00 93.56 101 ALA A N 1
ATOM 788 C CA . ALA A 1 101 ? -9.831 1.447 0.787 1.00 93.56 101 ALA A CA 1
ATOM 789 C C . ALA A 1 101 ? -9.878 0.223 -0.128 1.00 93.56 101 ALA A C 1
ATOM 791 O O . ALA A 1 101 ? -10.953 -0.280 -0.456 1.00 93.56 101 ALA A O 1
ATOM 792 N N . TYR A 1 102 ? -8.705 -0.244 -0.544 1.00 95.31 102 TYR A N 1
ATOM 793 C CA . TYR A 1 102 ? -8.578 -1.522 -1.231 1.00 95.31 102 TYR A CA 1
ATOM 794 C C . TYR A 1 102 ? -8.484 -2.656 -0.202 1.00 95.31 102 TYR A C 1
ATOM 796 O O . TYR A 1 102 ? -8.023 -2.460 0.927 1.00 95.31 102 TYR A O 1
ATOM 804 N N . VAL A 1 103 ? -8.907 -3.849 -0.612 1.00 96.31 103 VAL A N 1
ATOM 805 C CA . VAL A 1 103 ? -8.622 -5.089 0.115 1.00 96.31 103 VAL A CA 1
ATOM 806 C C . VAL A 1 103 ? -7.234 -5.543 -0.309 1.00 96.31 103 VAL A C 1
ATOM 808 O O . VAL A 1 103 ? -6.984 -5.676 -1.508 1.00 96.31 103 VAL A O 1
ATOM 811 N N . SER A 1 104 ? -6.342 -5.730 0.661 1.00 96.31 104 SER A N 1
ATOM 812 C CA . SER A 1 104 ? -4.951 -6.100 0.416 1.00 96.31 104 SER A CA 1
ATOM 813 C C . SER A 1 104 ? -4.835 -7.353 -0.462 1.00 96.31 104 SER A C 1
ATOM 815 O O . SER A 1 104 ? -5.535 -8.350 -0.270 1.00 96.31 104 SER A O 1
ATOM 817 N N . CYS A 1 105 ? -3.941 -7.302 -1.454 1.00 94.75 105 CYS A N 1
ATOM 818 C CA . CYS A 1 105 ? -3.635 -8.435 -2.321 1.00 94.75 105 CYS A CA 1
ATOM 819 C C . CYS A 1 105 ? -2.202 -8.939 -2.104 1.00 94.75 105 CYS A C 1
ATOM 821 O O . CYS A 1 105 ? -1.225 -8.308 -2.523 1.00 94.75 105 CYS A O 1
ATOM 823 N N . GLU A 1 106 ? -2.073 -10.143 -1.539 1.00 92.12 106 GLU A N 1
ATOM 824 C CA . GLU A 1 106 ? -0.771 -10.772 -1.271 1.00 92.12 106 GLU A CA 1
ATOM 825 C C . GLU A 1 106 ? 0.065 -10.960 -2.549 1.00 92.12 106 GLU A C 1
ATOM 827 O O . GLU A 1 106 ? 1.263 -10.687 -2.574 1.00 92.12 106 GLU A O 1
ATOM 832 N N . ALA A 1 107 ? -0.567 -11.331 -3.669 1.00 91.31 107 ALA A N 1
ATOM 833 C CA . ALA A 1 107 ? 0.129 -11.511 -4.947 1.00 91.31 107 ALA A CA 1
ATOM 834 C C . ALA A 1 107 ? 0.770 -10.210 -5.474 1.00 91.31 107 ALA A C 1
ATOM 836 O O . ALA A 1 107 ? 1.785 -10.251 -6.179 1.00 91.31 107 ALA A O 1
ATOM 837 N N . LEU A 1 108 ? 0.191 -9.055 -5.129 1.00 91.75 108 LEU A N 1
ATOM 838 C CA . LEU A 1 108 ? 0.728 -7.731 -5.448 1.00 91.75 108 LEU A CA 1
ATOM 839 C C . LEU A 1 108 ? 1.695 -7.214 -4.378 1.00 91.75 108 LEU A C 1
ATOM 841 O O . LEU A 1 108 ? 2.367 -6.205 -4.606 1.00 91.75 108 LEU A O 1
ATOM 845 N N . ARG A 1 109 ? 1.821 -7.933 -3.256 1.00 93.44 109 ARG A N 1
ATOM 846 C CA . ARG A 1 109 ? 2.622 -7.552 -2.093 1.00 93.44 109 ARG A CA 1
ATOM 847 C C . ARG A 1 109 ? 2.274 -6.153 -1.581 1.00 93.44 109 ARG A C 1
ATOM 849 O O . ARG A 1 109 ? 3.164 -5.432 -1.131 1.00 93.44 109 ARG A O 1
ATOM 856 N N . GLU A 1 110 ? 0.992 -5.805 -1.597 1.00 95.81 110 GLU A N 1
ATOM 857 C CA . GLU A 1 110 ? 0.440 -4.560 -1.043 1.00 95.81 110 GLU A CA 1
ATOM 858 C C . GLU A 1 110 ? 0.417 -4.572 0.482 1.00 95.81 110 GLU A C 1
ATOM 860 O O . GLU A 1 110 ? 0.372 -5.644 1.075 1.00 95.81 110 GLU A O 1
ATOM 865 N N . VAL A 1 111 ? 0.429 -3.395 1.105 1.00 97.19 111 VAL A N 1
ATOM 866 C CA . VAL A 1 111 ? 0.302 -3.272 2.563 1.00 97.19 111 VAL A CA 1
ATOM 867 C C . VAL A 1 111 ? -0.979 -3.963 3.024 1.00 97.19 111 VAL A C 1
ATOM 869 O O . VAL A 1 111 ? -2.025 -3.813 2.390 1.00 97.19 111 VAL A O 1
ATOM 872 N N . ASP A 1 112 ? -0.902 -4.711 4.122 1.00 97.19 112 ASP A N 1
ATOM 873 C CA . ASP A 1 112 ? -2.102 -5.276 4.724 1.00 97.19 112 ASP A CA 1
ATOM 874 C C . ASP A 1 112 ? -3.027 -4.163 5.248 1.00 97.19 112 ASP A C 1
ATOM 876 O O . ASP A 1 112 ? -2.591 -3.267 5.968 1.00 97.19 112 ASP A O 1
ATOM 880 N N . THR A 1 113 ? -4.310 -4.206 4.884 1.00 97.69 113 THR A N 1
ATOM 881 C CA . THR A 1 113 ? -5.320 -3.204 5.265 1.00 97.69 113 THR A CA 1
ATOM 882 C C . THR A 1 113 ? -6.382 -3.756 6.217 1.00 97.69 113 THR A C 1
ATOM 884 O O . THR A 1 113 ? -7.340 -3.050 6.543 1.00 97.69 113 THR A O 1
ATOM 887 N N . THR A 1 114 ? -6.234 -4.997 6.696 1.00 96.88 114 THR A N 1
ATOM 888 C CA . THR A 1 114 ? -7.261 -5.691 7.491 1.00 96.88 114 THR A CA 1
ATOM 889 C C . THR A 1 114 ? -7.689 -4.944 8.754 1.00 96.88 114 THR A C 1
ATOM 891 O O . THR A 1 114 ? -8.888 -4.887 9.030 1.00 96.88 114 THR A O 1
ATOM 894 N N . LYS A 1 115 ? -6.775 -4.318 9.508 1.00 96.81 115 LYS A N 1
ATOM 895 C CA . LYS A 1 115 ? -7.132 -3.579 10.735 1.00 96.81 115 LYS A CA 1
ATOM 896 C C . LYS A 1 115 ? -7.862 -2.281 10.424 1.00 96.81 115 LYS A C 1
ATOM 898 O O . LYS A 1 115 ? -8.820 -1.951 11.111 1.00 96.81 115 LYS A O 1
ATOM 903 N N . ILE A 1 116 ? -7.445 -1.579 9.368 1.00 96.31 116 ILE A N 1
ATOM 904 C CA . ILE A 1 116 ? -8.122 -0.360 8.899 1.00 96.31 116 ILE A CA 1
ATOM 905 C C . ILE A 1 116 ? -9.564 -0.692 8.504 1.00 96.31 116 ILE A C 1
ATOM 907 O O . ILE A 1 116 ? -10.496 -0.022 8.939 1.00 96.31 116 ILE A O 1
ATOM 911 N N . LEU A 1 117 ? -9.754 -1.754 7.714 1.00 95.69 117 LEU A N 1
ATOM 912 C CA . LEU A 1 117 ? -11.085 -2.205 7.311 1.00 95.69 117 LEU A CA 1
ATOM 913 C C . LEU A 1 117 ? -11.915 -2.659 8.515 1.00 95.69 117 LEU A C 1
ATOM 915 O O . LEU A 1 117 ? -13.091 -2.317 8.597 1.00 95.69 117 LEU A O 1
ATOM 919 N N . SER A 1 118 ? -11.304 -3.376 9.460 1.00 94.75 118 SER A N 1
ATOM 920 C CA . SER A 1 118 ? -11.981 -3.826 10.680 1.00 94.75 118 SER A CA 1
ATOM 921 C C . SER A 1 118 ? -12.498 -2.651 11.508 1.00 94.75 118 SER A C 1
ATOM 923 O O . SER A 1 118 ? -13.645 -2.690 11.930 1.00 94.75 118 SER A O 1
ATOM 925 N N . GLU A 1 119 ? -11.705 -1.591 11.679 1.00 93.94 119 GLU A N 1
ATOM 926 C CA . GLU A 1 119 ? -12.119 -0.374 12.393 1.00 93.94 119 GLU A CA 1
ATOM 927 C C . GLU A 1 119 ? -13.266 0.356 11.676 1.00 93.94 119 GLU A C 1
ATOM 929 O O . GLU A 1 119 ? -14.243 0.781 12.291 1.00 93.94 119 GLU A O 1
ATOM 934 N N . CYS A 1 120 ? -13.187 0.480 10.347 1.00 91.50 120 CYS A N 1
ATOM 935 C CA . CYS A 1 120 ? -14.247 1.128 9.579 1.00 91.50 120 CYS A CA 1
ATOM 936 C C . CYS A 1 120 ? -15.565 0.348 9.636 1.00 91.50 120 CYS A C 1
ATOM 938 O O . CYS A 1 120 ? -16.631 0.958 9.699 1.00 91.50 120 CYS A O 1
ATOM 940 N N . LEU A 1 121 ? -15.504 -0.984 9.600 1.00 90.50 121 LEU A N 1
ATOM 941 C CA . LEU A 1 121 ? -16.690 -1.837 9.552 1.00 90.50 121 LEU A CA 1
ATOM 942 C C . LEU A 1 121 ? -17.274 -2.126 10.942 1.00 90.50 121 LEU A C 1
ATOM 944 O O . LEU A 1 121 ? -18.491 -2.209 11.056 1.00 90.50 121 LEU A O 1
ATOM 948 N N . SER A 1 122 ? -16.461 -2.201 12.000 1.00 85.56 122 SER A N 1
ATOM 949 C CA . SER A 1 122 ? -16.946 -2.410 13.377 1.00 85.56 122 SER A CA 1
ATOM 950 C C . SER A 1 122 ? -17.814 -1.250 13.877 1.00 85.56 122 SER A C 1
ATOM 952 O O . SER A 1 122 ? -18.773 -1.458 14.616 1.00 85.56 122 SER A O 1
ATOM 954 N N . SER A 1 123 ? -17.534 -0.024 13.424 1.00 64.69 123 SER A N 1
ATOM 955 C CA . SER A 1 123 ? -18.329 1.164 13.760 1.00 64.69 123 SER A CA 1
ATOM 956 C C . SER A 1 123 ? -19.759 1.143 13.193 1.00 64.69 123 SER A C 1
ATOM 958 O O . SER A 1 123 ? -20.630 1.865 13.684 1.00 64.69 123 SER A O 1
ATOM 960 N N . ILE A 1 124 ? -20.027 0.299 12.190 1.00 60.81 124 ILE A N 1
ATOM 961 C CA . ILE A 1 124 ? -21.339 0.191 11.536 1.00 60.81 124 ILE A CA 1
ATOM 962 C C . ILE A 1 124 ? -22.337 -0.566 12.426 1.00 60.81 124 ILE A C 1
ATOM 964 O O . ILE A 1 124 ? -23.519 -0.218 12.443 1.00 60.81 124 ILE A O 1
ATOM 968 N N . ASP A 1 125 ? -21.867 -1.511 13.244 1.00 57.59 125 ASP A N 1
ATOM 969 C CA . ASP A 1 125 ? -22.719 -2.309 14.138 1.00 57.59 125 ASP A CA 1
ATOM 970 C C . ASP A 1 125 ? -23.215 -1.518 15.371 1.00 57.59 125 ASP A C 1
ATOM 972 O O . ASP A 1 125 ? -24.124 -1.958 16.077 1.00 57.59 125 ASP A O 1
ATOM 976 N N . HIS A 1 126 ? -22.683 -0.310 15.611 1.00 55.03 126 HIS A N 1
ATOM 977 C CA . HIS A 1 126 ? -23.028 0.553 16.752 1.00 55.03 126 HIS A CA 1
ATOM 978 C C . HIS A 1 126 ? -23.919 1.768 16.412 1.00 55.03 126 HIS A C 1
ATOM 980 O O . HIS A 1 126 ? -23.961 2.738 17.167 1.00 55.03 126 HIS A O 1
ATOM 986 N N . GLY A 1 127 ? -24.683 1.723 15.314 1.00 49.28 127 GLY A N 1
ATOM 987 C CA . GLY A 1 127 ? -25.946 2.471 15.183 1.00 49.28 127 GLY A CA 1
ATOM 988 C C . GLY A 1 127 ? -25.905 4.007 15.275 1.00 49.28 127 GLY A C 1
ATOM 989 O O . GLY A 1 127 ? -26.932 4.609 15.576 1.00 49.28 127 GLY A O 1
ATOM 990 N N . ALA A 1 128 ? -24.776 4.667 15.003 1.00 47.50 128 ALA A N 1
ATOM 991 C CA . ALA A 1 128 ? -24.648 6.123 15.139 1.00 47.50 128 ALA A CA 1
ATOM 992 C C . ALA A 1 128 ? -24.309 6.847 13.822 1.00 47.50 128 ALA A C 1
ATOM 994 O O . ALA A 1 128 ? -23.448 7.722 13.786 1.00 47.50 128 ALA A O 1
ATOM 995 N N . PHE A 1 129 ? -25.047 6.577 12.741 1.00 51.19 129 PHE A N 1
ATOM 996 C CA . PHE A 1 129 ? -25.218 7.581 11.680 1.00 51.19 129 PHE A CA 1
ATOM 997 C C . PHE A 1 129 ? -26.302 8.581 12.105 1.00 51.19 129 PHE A C 1
ATOM 999 O O . PHE A 1 129 ? -27.391 8.653 11.539 1.00 51.19 129 PHE A O 1
ATOM 1006 N N . GLY A 1 130 ? -25.991 9.358 13.145 1.00 42.38 130 GLY A N 1
ATOM 1007 C CA . GLY A 1 130 ? -26.743 10.554 13.495 1.00 42.38 130 GLY A CA 1
ATOM 1008 C C . GLY A 1 130 ? -26.579 11.587 12.384 1.00 42.38 130 GLY A C 1
ATOM 1009 O O . GLY A 1 130 ? -25.490 12.117 12.161 1.00 42.38 130 GLY A O 1
ATOM 1010 N N . HIS A 1 131 ? -27.670 11.835 11.667 1.00 45.22 131 HIS A N 1
ATOM 1011 C CA . HIS A 1 131 ? -27.849 12.934 10.727 1.00 45.22 131 HIS A CA 1
ATOM 1012 C C . HIS A 1 131 ? -27.286 14.247 11.304 1.00 45.22 131 HIS A C 1
ATOM 1014 O O . HIS A 1 131 ? -27.849 14.825 12.226 1.00 45.22 131 HIS A O 1
ATOM 1020 N N . HIS A 1 132 ? -26.200 14.749 10.720 1.00 42.75 132 HIS A N 1
ATOM 1021 C CA . HIS A 1 132 ? -25.823 16.161 10.804 1.00 42.75 132 HIS A CA 1
ATOM 1022 C C . HIS A 1 132 ? -25.635 16.668 9.372 1.00 42.75 132 HIS A C 1
ATOM 1024 O O . HIS A 1 132 ? -24.542 17.027 8.934 1.00 42.75 132 HIS A O 1
ATOM 1030 N N . PHE A 1 133 ? -26.722 16.586 8.604 1.00 41.34 133 PHE A N 1
ATOM 1031 C CA . PHE A 1 133 ? -26.900 17.403 7.413 1.00 41.34 133 PHE A CA 1
ATOM 1032 C C . PHE A 1 133 ? -27.275 18.789 7.940 1.00 41.34 133 PHE A C 1
ATOM 1034 O O . PHE A 1 133 ? -28.301 18.932 8.600 1.00 41.34 133 PHE A O 1
ATOM 1041 N N . GLY A 1 134 ? -26.386 19.766 7.775 1.00 41.56 134 GLY A N 1
ATOM 1042 C CA . GLY A 1 134 ? -26.627 21.124 8.246 1.00 41.56 134 GLY A CA 1
ATOM 1043 C C . GLY A 1 134 ? -27.836 21.725 7.537 1.00 41.56 134 GLY A C 1
ATOM 1044 O O . GLY A 1 134 ? -27.770 22.004 6.344 1.00 41.56 134 GLY A O 1
ATOM 1045 N N . GLU A 1 135 ? -28.929 21.926 8.271 1.00 37.22 135 GLU A N 1
ATOM 1046 C CA . GLU A 1 135 ? -29.937 22.925 7.927 1.00 37.22 135 GLU A CA 1
ATOM 1047 C C . GLU A 1 135 ? -29.330 24.305 8.204 1.00 37.22 135 GLU A C 1
ATOM 1049 O O . GLU A 1 135 ? -29.272 24.773 9.342 1.00 37.22 135 GLU A O 1
ATOM 1054 N N . GLU A 1 136 ? -28.853 24.961 7.152 1.00 44.34 136 GLU A N 1
ATOM 1055 C CA . GLU A 1 136 ? -28.590 26.394 7.166 1.00 44.34 136 GLU A CA 1
ATOM 1056 C C . GLU A 1 136 ? -29.944 27.119 7.186 1.00 44.34 136 GLU A C 1
ATOM 1058 O O . GLU A 1 136 ? -30.563 27.368 6.152 1.00 44.34 136 GLU A O 1
ATOM 1063 N N . LYS A 1 137 ? -30.457 27.418 8.386 1.00 39.69 137 LYS A N 1
ATOM 1064 C CA . LYS A 1 137 ? -31.588 28.338 8.527 1.00 39.69 137 LYS A CA 1
ATOM 1065 C C . LYS A 1 137 ? -31.092 29.764 8.320 1.00 39.69 137 LYS A C 1
ATOM 1067 O O . LYS A 1 137 ? -30.550 30.383 9.232 1.00 39.69 137 LYS A O 1
ATOM 1072 N N . ALA A 1 138 ? -31.325 30.293 7.123 1.00 49.41 138 ALA A N 1
ATOM 1073 C CA . ALA A 1 138 ? -31.284 31.725 6.867 1.00 49.41 138 ALA A CA 1
ATOM 1074 C C . ALA A 1 138 ? -32.373 32.415 7.709 1.00 49.41 138 ALA A C 1
ATOM 1076 O O . ALA A 1 138 ? -33.565 32.318 7.419 1.00 49.41 138 ALA A O 1
ATOM 1077 N N . SER A 1 139 ? -31.962 33.088 8.783 1.00 55.06 139 SER A N 1
ATOM 1078 C CA . SER A 1 139 ? -32.826 33.978 9.557 1.00 55.06 139 SER A CA 1
ATOM 1079 C C . SER A 1 139 ? -32.737 35.381 8.960 1.00 55.06 139 SER A C 1
ATOM 1081 O O . SER A 1 139 ? -31.783 36.110 9.222 1.00 55.06 139 SER A O 1
ATOM 1083 N N . CYS A 1 140 ? -33.725 35.767 8.152 1.00 44.75 140 CYS A N 1
ATOM 1084 C CA . CYS A 1 140 ? -33.947 37.166 7.794 1.00 44.75 140 CYS A CA 1
ATOM 1085 C C . CYS A 1 140 ? -34.456 37.924 9.027 1.00 44.75 140 CYS A C 1
ATOM 1087 O O . CYS A 1 140 ? -35.596 37.742 9.446 1.00 44.75 140 CYS A O 1
ATOM 1089 N N . SER A 1 141 ? -33.620 38.784 9.600 1.00 53.97 141 SER A N 1
ATOM 1090 C CA . SER A 1 141 ? -34.028 39.790 10.581 1.00 53.97 141 SER A CA 1
ATOM 1091 C C . SER A 1 141 ? -34.381 41.091 9.862 1.00 53.97 141 SER A C 1
ATOM 1093 O O . SER A 1 141 ? -33.501 41.785 9.356 1.00 53.97 141 SER A O 1
ATOM 1095 N N . SER A 1 142 ? -35.675 41.403 9.816 1.00 55.91 142 SER A N 1
ATOM 1096 C CA . SER A 1 142 ? -36.187 42.742 9.526 1.00 55.91 142 SER A CA 1
ATOM 1097 C C . SER A 1 142 ? -36.165 43.581 10.799 1.00 55.91 142 SER A C 1
ATOM 1099 O O . SER A 1 142 ? -36.758 43.187 11.804 1.00 55.91 142 SER A O 1
ATOM 1101 N N . SER A 1 143 ? -35.514 44.738 10.749 1.00 49.78 143 SER A N 1
ATOM 1102 C CA . SER A 1 143 ? -35.821 45.937 11.539 1.00 49.78 143 SER A CA 1
ATOM 1103 C C . SER A 1 143 ? -35.248 47.142 10.809 1.00 49.78 143 SER A C 1
ATOM 1105 O O . SER A 1 143 ? -34.083 47.037 10.368 1.00 49.78 143 SER A O 1
#

Sequence (143 aa):
MRWEVRRLLQKGRSVMILLSSLSPIVSSSSSTSISICSVAAMSNSVGVLHTAAAEQKRALRSRIRRELRSIPADQRTHEDNEIQKLVLDSLWFKSSKRLCAYVSCEALREVDTTKILSECLSSIDHGAFGHHFGEEKASCSSS

InterPro domains:
  IPR002698 5-formyltetrahydrofolate cyclo-ligase [PTHR23407] (53-122)
  IPR024185 5-formyltetrahydrofolate cyclo-ligase-like domain superfamily [G3DSA:3.40.50.10420] (47-129)
  IPR037171 NagB/RpiA transferase-like [SSF100950] (56-121)

Organism: Vanilla planifolia (NCBI:txid51239)